Protein AF-A0A1A7BHF8-F1 (afdb_monomer)

Mean predicted aligned error: 5.86 Å

Organism: NCBI:txid1300349

pLDDT: mean 86.73, std 12.19, range [33.09, 97.31]

Structure (mmCIF, N/CA/C/O backbone):
data_AF-A0A1A7BHF8-F1
#
_entry.id   AF-A0A1A7BHF8-F1
#
loop_
_atom_site.group_PDB
_atom_site.id
_atom_site.type_symbol
_atom_site.label_atom_id
_atom_site.label_alt_id
_atom_site.label_comp_id
_atom_site.label_asym_id
_atom_site.label_entity_id
_atom_site.label_seq_id
_atom_site.pdbx_PDB_ins_code
_atom_site.Cartn_x
_atom_site.Cartn_y
_atom_site.Cartn_z
_atom_site.occupancy
_atom_site.B_iso_or_equiv
_atom_site.auth_seq_id
_atom_site.auth_comp_id
_atom_site.auth_asym_id
_atom_site.auth_atom_id
_atom_site.pdbx_PDB_model_num
ATOM 1 N N . MET A 1 1 ? -16.117 -11.375 0.119 1.00 57.19 1 MET A N 1
ATOM 2 C CA . MET A 1 1 ? -14.734 -11.507 -0.384 1.00 57.19 1 MET A CA 1
ATOM 3 C C . MET A 1 1 ? -14.630 -12.816 -1.171 1.00 57.19 1 MET A C 1
ATOM 5 O O . MET A 1 1 ? -15.282 -13.767 -0.747 1.00 57.19 1 MET A O 1
ATOM 9 N N . PRO A 1 2 ? -13.910 -12.884 -2.308 1.00 59.50 2 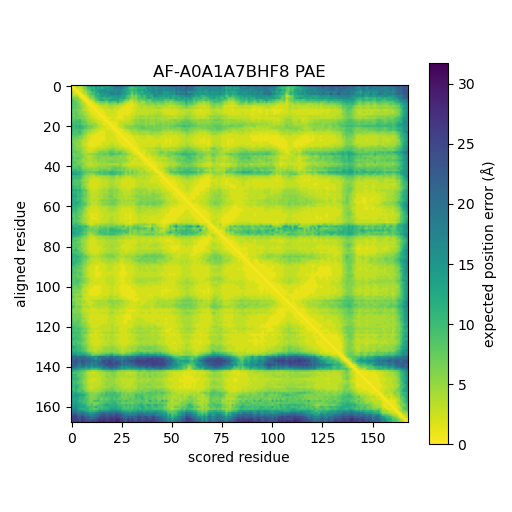PRO A N 1
ATOM 10 C CA . PRO A 1 2 ? -13.661 -14.150 -3.010 1.00 59.50 2 PRO A CA 1
ATOM 11 C C . PRO A 1 2 ? -12.966 -15.171 -2.090 1.00 59.50 2 PRO A C 1
ATOM 13 O O . PRO A 1 2 ? -12.136 -14.770 -1.275 1.00 59.50 2 PRO A O 1
ATOM 16 N N . GLN A 1 3 ? -13.283 -16.469 -2.207 1.00 58.09 3 GLN A N 1
ATOM 17 C CA . GLN A 1 3 ? -12.724 -17.529 -1.339 1.00 58.09 3 GLN A CA 1
ATOM 18 C C . GLN A 1 3 ? -11.189 -17.568 -1.337 1.00 58.09 3 GLN A C 1
ATOM 20 O O . GLN A 1 3 ? -10.583 -17.864 -0.314 1.00 58.09 3 GLN A O 1
ATOM 25 N N . GLU A 1 4 ? -10.573 -17.204 -2.459 1.00 62.22 4 GLU A N 1
ATOM 26 C CA . GLU A 1 4 ? -9.120 -17.178 -2.673 1.00 62.22 4 GLU A CA 1
ATOM 27 C C . GLU A 1 4 ? -8.383 -16.139 -1.812 1.00 62.22 4 GLU A C 1
ATOM 29 O O . GLU A 1 4 ? -7.164 -16.177 -1.704 1.00 62.22 4 GLU A O 1
ATOM 34 N N . GLN A 1 5 ? -9.108 -15.203 -1.194 1.00 58.88 5 GLN A N 1
ATOM 35 C CA . GLN A 1 5 ? -8.523 -14.132 -0.387 1.00 58.88 5 GLN A CA 1
ATOM 36 C C . GLN A 1 5 ? -8.664 -14.351 1.129 1.00 58.88 5 GLN A C 1
ATOM 38 O O . GLN A 1 5 ? -8.213 -13.505 1.903 1.00 58.88 5 GLN A O 1
ATOM 43 N N . ILE A 1 6 ? -9.298 -15.448 1.558 1.00 66.38 6 ILE A N 1
ATOM 44 C CA . ILE A 1 6 ? -9.439 -15.795 2.978 1.00 66.38 6 ILE A CA 1
ATOM 45 C C . ILE A 1 6 ? -8.081 -16.268 3.510 1.00 66.38 6 ILE A C 1
ATOM 47 O O . ILE A 1 6 ? -7.470 -17.170 2.943 1.00 66.38 6 ILE A O 1
ATOM 51 N N . GLY A 1 7 ? -7.624 -15.673 4.615 1.00 65.88 7 GLY A N 1
ATOM 52 C CA . GLY A 1 7 ? -6.341 -15.998 5.252 1.00 65.88 7 GLY A CA 1
ATOM 53 C C . GLY A 1 7 ? -5.115 -15.322 4.628 1.00 65.88 7 GLY A C 1
ATOM 54 O O . GLY A 1 7 ? -4.003 -15.561 5.084 1.00 65.88 7 GLY A O 1
ATOM 55 N N . VAL A 1 8 ? -5.296 -14.466 3.616 1.00 76.88 8 VAL A N 1
ATOM 56 C CA . VAL A 1 8 ? -4.208 -13.643 3.069 1.00 76.88 8 VAL A CA 1
ATOM 57 C C . VAL A 1 8 ? -4.082 -12.370 3.905 1.00 76.88 8 VAL A C 1
ATOM 59 O O . VAL A 1 8 ? -5.005 -11.551 3.928 1.00 76.88 8 VAL A O 1
ATOM 62 N N . ALA A 1 9 ? -2.946 -12.209 4.584 1.00 83.56 9 ALA A N 1
ATOM 63 C CA . ALA A 1 9 ? -2.558 -10.967 5.246 1.00 83.56 9 ALA A CA 1
ATOM 64 C C . ALA A 1 9 ? -1.796 -10.039 4.284 1.00 83.56 9 ALA A C 1
ATOM 66 O O . ALA A 1 9 ? -1.206 -10.496 3.303 1.00 83.56 9 ALA A O 1
ATOM 67 N N . GLY A 1 10 ? -1.819 -8.736 4.559 1.00 90.06 10 GLY A N 1
ATOM 68 C CA . GLY A 1 10 ? -1.074 -7.731 3.800 1.00 90.06 10 GLY A CA 1
ATOM 69 C C . GLY A 1 10 ? -1.865 -6.453 3.546 1.00 90.06 10 GLY A C 1
ATOM 70 O O . GLY A 1 10 ? -3.047 -6.343 3.878 1.00 90.06 10 GLY A O 1
ATOM 71 N N . CYS A 1 11 ? -1.201 -5.475 2.935 1.00 93.38 11 CYS A N 1
ATOM 72 C CA . CYS A 1 11 ? -1.765 -4.160 2.655 1.00 93.38 11 CYS A CA 1
ATOM 73 C C . CYS A 1 11 ? -1.825 -3.909 1.150 1.00 93.38 11 CYS A C 1
ATOM 75 O O . CYS A 1 11 ? -0.870 -4.215 0.439 1.00 93.38 11 CYS A O 1
ATOM 77 N N . ASN A 1 12 ? -2.939 -3.366 0.660 1.00 93.56 12 ASN A N 1
ATOM 78 C CA . ASN A 1 12 ? -3.122 -3.027 -0.750 1.00 93.56 12 ASN A CA 1
ATOM 79 C C . ASN A 1 12 ? -3.941 -1.746 -0.916 1.00 93.56 12 ASN A C 1
ATOM 81 O O . ASN A 1 12 ? -4.790 -1.431 -0.081 1.00 93.56 12 ASN A O 1
ATOM 85 N N . LEU A 1 13 ? -3.744 -1.063 -2.044 1.00 95.56 13 LEU A N 1
ATOM 86 C CA . LEU A 1 13 ? -4.689 -0.058 -2.522 1.00 95.56 13 LEU A CA 1
ATOM 87 C C . LEU A 1 13 ? -5.843 -0.750 -3.244 1.00 95.56 13 LEU A C 1
ATOM 89 O O . LEU A 1 13 ? -5.629 -1.639 -4.069 1.00 95.56 13 LEU A O 1
ATOM 93 N N . VAL A 1 14 ? -7.068 -0.341 -2.939 1.00 95.25 14 VAL A N 1
ATOM 94 C CA . VAL A 1 14 ? -8.277 -0.873 -3.568 1.00 95.25 14 VAL A CA 1
ATOM 95 C C . VAL A 1 14 ? -9.270 0.233 -3.858 1.00 95.25 14 VAL A C 1
ATOM 97 O O . VAL A 1 14 ? -9.444 1.141 -3.053 1.00 95.25 14 VAL A O 1
ATOM 100 N N . LYS A 1 15 ? -9.950 0.129 -4.998 1.00 96.00 15 LYS A N 1
ATOM 101 C CA . LYS A 1 15 ? -11.040 1.027 -5.368 1.00 96.00 15 LYS A CA 1
ATOM 102 C C . LYS A 1 15 ? -12.361 0.474 -4.847 1.00 96.00 15 LYS A C 1
ATOM 104 O O . LYS A 1 15 ? -12.687 -0.683 -5.118 1.00 96.00 15 LYS A O 1
ATOM 109 N N . LEU A 1 16 ? -13.094 1.270 -4.076 1.00 94.56 16 LEU A N 1
ATOM 110 C CA . LEU A 1 16 ? -14.391 0.892 -3.520 1.00 94.56 16 LEU A CA 1
ATOM 111 C C . LEU A 1 16 ? -15.250 2.121 -3.206 1.00 94.56 16 LEU A C 1
ATOM 113 O O . LEU A 1 16 ? -14.737 3.196 -2.911 1.00 94.56 16 LEU A O 1
ATOM 117 N N . THR A 1 17 ? -16.568 1.943 -3.225 1.00 94.31 17 THR A N 1
ATOM 118 C CA . THR A 1 17 ? -17.525 2.962 -2.784 1.00 94.31 17 THR A CA 1
ATOM 119 C C . THR A 1 17 ? -17.738 2.844 -1.270 1.00 94.31 17 THR A C 1
ATOM 121 O O . THR A 1 17 ? -18.377 1.893 -0.813 1.00 94.31 17 THR A O 1
ATOM 124 N N . VAL A 1 18 ? -17.218 3.787 -0.475 1.00 89.88 18 VAL A N 1
ATOM 125 C CA . VAL A 1 18 ? -17.533 3.863 0.971 1.00 89.88 18 VAL A CA 1
ATOM 126 C C . VAL A 1 18 ? -18.824 4.641 1.202 1.00 89.88 18 VAL A C 1
ATOM 128 O O . VAL A 1 18 ? -19.689 4.206 1.960 1.00 89.88 18 VAL A O 1
ATOM 131 N N . ASP A 1 19 ? -18.950 5.785 0.532 1.00 89.00 19 ASP A N 1
ATOM 132 C CA . ASP A 1 19 ? -20.124 6.646 0.569 1.00 89.00 19 ASP A CA 1
ATOM 133 C C . ASP A 1 19 ? -20.690 6.787 -0.846 1.00 89.00 19 ASP A C 1
ATOM 135 O O . ASP A 1 19 ? -20.028 7.273 -1.764 1.00 89.00 19 ASP A O 1
ATOM 139 N N . SER A 1 20 ? -21.949 6.385 -1.015 1.00 90.94 20 SER A N 1
ATOM 140 C CA . SER A 1 20 ? -22.665 6.466 -2.291 1.00 90.94 20 SER A CA 1
ATOM 141 C C . SER A 1 20 ? -22.779 7.880 -2.873 1.00 90.94 20 SER A C 1
ATOM 143 O O . SER A 1 20 ? -22.987 8.014 -4.075 1.00 90.94 20 SER A O 1
ATOM 145 N N . VAL A 1 21 ? -22.669 8.927 -2.048 1.00 92.12 21 VAL A N 1
ATOM 146 C CA . VAL A 1 21 ? -22.719 10.327 -2.496 1.00 92.12 21 VAL A CA 1
ATOM 147 C C . VAL A 1 21 ? -21.390 10.758 -3.117 1.00 92.12 21 VAL A C 1
ATOM 149 O O . VAL A 1 21 ? -21.386 11.561 -4.047 1.00 92.12 21 VAL A O 1
ATOM 152 N N . ILE A 1 22 ? -20.274 10.223 -2.616 1.00 88.69 22 ILE A N 1
ATOM 153 C CA . ILE A 1 22 ? -18.925 10.531 -3.105 1.00 88.69 22 ILE A CA 1
ATOM 154 C C . ILE A 1 22 ? -18.606 9.686 -4.346 1.00 88.69 22 ILE A C 1
ATOM 156 O O . ILE A 1 22 ? -18.049 10.200 -5.315 1.00 88.69 22 ILE A O 1
ATOM 160 N N . GLY A 1 23 ? -19.014 8.415 -4.340 1.00 93.38 23 GLY A N 1
ATOM 161 C CA . GLY A 1 23 ? -18.703 7.454 -5.394 1.00 93.38 23 GLY A CA 1
ATOM 162 C C . GLY A 1 23 ? -17.466 6.620 -5.065 1.00 93.38 23 GLY A C 1
ATOM 163 O O . GLY A 1 23 ? -17.179 6.345 -3.899 1.00 93.38 23 GLY A O 1
ATOM 164 N N . ASP A 1 24 ? -16.769 6.163 -6.102 1.00 95.62 24 ASP A N 1
ATOM 165 C CA . ASP A 1 24 ? -15.599 5.302 -5.944 1.00 95.62 24 ASP A CA 1
ATOM 166 C C . ASP A 1 24 ? -14.384 6.080 -5.447 1.00 95.62 24 ASP A C 1
ATOM 168 O O . ASP A 1 24 ? -13.999 7.100 -6.018 1.00 95.62 24 ASP A O 1
ATOM 172 N N . GLU A 1 25 ? -13.736 5.534 -4.424 1.00 96.19 25 GLU A N 1
ATOM 173 C CA . GLU A 1 25 ? -12.520 6.073 -3.828 1.00 96.19 25 GLU A CA 1
ATOM 174 C C . GLU A 1 25 ? -11.451 4.981 -3.762 1.00 96.19 25 GLU A C 1
ATOM 176 O O . GLU A 1 25 ? -11.758 3.800 -3.563 1.00 96.19 25 GLU A O 1
ATOM 181 N N . VAL A 1 26 ? -10.180 5.362 -3.878 1.00 97.31 26 VAL A N 1
ATOM 182 C CA . VAL A 1 26 ? -9.071 4.472 -3.540 1.00 97.31 26 VAL A CA 1
ATOM 183 C C . VAL A 1 26 ? -8.852 4.519 -2.029 1.00 97.31 26 VAL A C 1
ATOM 185 O O . VAL A 1 26 ? -8.753 5.582 -1.414 1.00 97.31 26 VAL A O 1
ATOM 188 N N . CYS A 1 27 ? -8.806 3.339 -1.421 1.00 97.06 27 CYS A N 1
ATOM 189 C CA . CYS A 1 27 ? -8.616 3.131 0.007 1.00 97.06 27 CYS A CA 1
ATOM 190 C C . CYS A 1 27 ? -7.406 2.226 0.253 1.00 97.06 27 CYS A C 1
ATOM 192 O O . CYS A 1 27 ? -7.088 1.355 -0.560 1.00 97.06 27 CYS A O 1
ATOM 194 N N . VAL A 1 28 ? -6.777 2.386 1.416 1.00 97.06 28 VAL A N 1
ATOM 195 C CA . VAL A 1 28 ? -5.778 1.455 1.943 1.00 97.06 28 VAL A CA 1
ATOM 196 C C . VAL A 1 28 ? -6.524 0.342 2.671 1.00 97.06 28 VAL A C 1
ATOM 198 O O . VAL A 1 28 ? -7.179 0.583 3.684 1.00 97.06 28 VAL A O 1
ATOM 201 N N . MET A 1 29 ? -6.446 -0.883 2.161 1.00 96.50 29 MET A N 1
ATOM 202 C CA . MET A 1 29 ? -7.021 -2.057 2.811 1.00 96.50 29 MET A CA 1
ATOM 203 C C . MET A 1 29 ? -5.910 -2.901 3.418 1.00 96.50 29 MET A C 1
ATOM 205 O O . MET A 1 29 ? -5.109 -3.500 2.697 1.00 96.50 29 MET A O 1
ATOM 209 N N . PHE A 1 30 ? -5.917 -2.990 4.744 1.00 95.62 30 PHE A N 1
ATOM 210 C CA . PHE A 1 30 ? -5.000 -3.815 5.510 1.00 95.62 30 PHE A CA 1
ATOM 211 C C . PHE A 1 30 ? -5.729 -5.046 6.046 1.00 95.62 30 PHE A C 1
ATOM 213 O O . PHE A 1 30 ? -6.635 -4.948 6.874 1.00 95.62 30 PHE A O 1
ATOM 220 N N . LYS A 1 31 ? -5.362 -6.220 5.533 1.00 93.75 31 LYS A N 1
ATOM 221 C CA . LYS A 1 31 ? -5.878 -7.505 5.999 1.00 93.75 31 LYS A CA 1
ATOM 222 C C . LYS A 1 31 ? -4.909 -8.073 7.015 1.00 93.75 31 LYS A C 1
ATOM 224 O O . LYS A 1 31 ? -3.747 -8.298 6.688 1.00 93.75 31 LYS A O 1
ATOM 229 N N . GLU A 1 32 ? -5.413 -8.340 8.206 1.00 91.19 32 GLU A N 1
ATOM 230 C CA . GLU A 1 32 ? -4.604 -8.790 9.329 1.00 91.19 32 GLU A CA 1
ATOM 231 C C . GLU A 1 32 ? -5.147 -10.098 9.904 1.00 91.19 32 GLU A C 1
ATOM 233 O O . GLU A 1 32 ? -6.352 -10.378 9.828 1.00 91.19 32 GLU A O 1
ATOM 238 N N . ASP A 1 33 ? -4.252 -10.901 10.472 1.00 89.06 33 ASP A N 1
ATOM 239 C CA . ASP A 1 33 ? -4.628 -12.120 11.172 1.00 89.06 33 ASP A CA 1
ATOM 240 C C . ASP A 1 33 ? -5.534 -11.827 12.379 1.00 89.06 33 ASP A C 1
ATOM 242 O O . ASP A 1 33 ? -5.379 -10.801 13.047 1.00 89.06 33 ASP A O 1
ATOM 246 N N . PRO A 1 34 ? -6.486 -12.723 12.706 1.00 84.31 34 PRO A N 1
ATOM 247 C CA . PRO A 1 34 ? -7.484 -12.475 13.746 1.00 84.31 34 PRO A CA 1
ATOM 248 C C . PRO A 1 34 ? -6.885 -12.105 15.103 1.00 84.31 34 PRO A C 1
ATOM 250 O O . PRO A 1 34 ? -7.422 -11.233 15.783 1.00 84.31 34 PRO A O 1
ATOM 253 N N . ASP A 1 35 ? -5.758 -12.730 15.451 1.00 84.50 35 ASP A N 1
ATOM 254 C CA . ASP A 1 35 ? -5.069 -12.548 16.731 1.00 84.50 35 ASP A CA 1
ATOM 255 C C . ASP A 1 35 ? -4.569 -11.103 16.928 1.00 84.50 35 ASP A C 1
ATOM 257 O O . ASP A 1 35 ? -4.391 -10.653 18.063 1.00 84.50 35 ASP A O 1
ATOM 261 N N . TYR A 1 36 ? -4.391 -10.352 15.834 1.00 85.31 36 TYR A N 1
ATOM 262 C CA . TYR A 1 36 ? -3.900 -8.972 15.834 1.00 85.31 36 TYR A CA 1
ATOM 263 C C . TYR A 1 36 ? -4.946 -7.966 15.341 1.00 85.31 36 TYR A C 1
ATOM 265 O O . TYR A 1 36 ? -5.015 -6.850 15.856 1.00 85.31 36 TYR A O 1
ATOM 273 N N . ALA A 1 37 ? -5.811 -8.354 14.400 1.00 83.88 37 ALA A N 1
ATOM 274 C CA . ALA A 1 37 ? -6.782 -7.467 13.763 1.00 83.88 37 ALA A CA 1
ATOM 275 C C . ALA A 1 37 ? -7.704 -6.761 14.773 1.00 83.88 37 ALA A C 1
ATOM 277 O O . ALA A 1 37 ? -8.016 -5.581 14.604 1.00 83.88 37 ALA A O 1
ATOM 278 N N . GLU A 1 38 ? -8.131 -7.460 15.829 1.00 85.94 38 GLU A N 1
ATOM 279 C CA . GLU A 1 38 ? -9.026 -6.909 16.857 1.00 85.94 38 GLU A CA 1
ATOM 280 C C . GLU A 1 38 ? -8.336 -5.877 17.760 1.00 85.94 38 GLU A C 1
ATOM 282 O O . GLU A 1 38 ? -8.993 -4.983 18.297 1.00 85.94 38 GLU A O 1
ATOM 287 N N . GLN A 1 39 ? -7.007 -5.932 17.881 1.00 87.88 39 GLN A N 1
ATOM 288 C CA . GLN A 1 39 ? -6.245 -5.018 18.735 1.00 87.88 39 GLN A CA 1
ATOM 289 C C . GLN A 1 39 ? -6.356 -3.569 18.236 1.00 87.88 39 GLN A C 1
ATOM 291 O O . GLN A 1 39 ? -6.507 -2.646 19.041 1.00 87.88 39 GLN A O 1
ATOM 296 N N . TYR A 1 40 ? -6.418 -3.364 16.915 1.00 87.25 40 TYR A N 1
ATOM 297 C CA . TYR A 1 40 ? -6.583 -2.043 16.295 1.00 87.25 40 TYR A CA 1
ATOM 298 C C . TYR A 1 40 ? -7.903 -1.344 16.661 1.00 87.25 40 TYR A C 1
ATOM 300 O O . TYR A 1 40 ? -7.981 -0.112 16.630 1.00 87.25 40 TYR A O 1
ATOM 308 N N . ALA A 1 41 ? -8.938 -2.082 17.081 1.00 85.75 41 ALA A N 1
ATOM 309 C CA . ALA A 1 41 ? -10.178 -1.473 17.565 1.00 85.75 41 ALA A CA 1
ATOM 310 C C . ALA A 1 41 ? -9.941 -0.614 18.823 1.00 85.75 41 ALA A C 1
ATOM 312 O O . ALA A 1 41 ? -10.641 0.378 19.030 1.00 85.75 41 ALA A O 1
ATOM 313 N N . SER A 1 42 ? -8.927 -0.967 19.622 1.00 85.56 42 SER A N 1
ATOM 314 C CA . SER A 1 42 ? -8.572 -0.301 20.880 1.00 85.56 42 SER A CA 1
ATOM 315 C C . SER A 1 42 ? -7.507 0.796 20.747 1.00 85.56 42 SER A C 1
ATOM 317 O O . SER A 1 42 ? -7.356 1.612 21.656 1.00 85.56 42 SER A O 1
ATOM 319 N N . VAL A 1 43 ? -6.789 0.867 19.621 1.00 85.19 43 VAL A N 1
ATOM 320 C CA . VAL A 1 43 ? -5.704 1.840 19.413 1.00 85.19 43 VAL A CA 1
ATOM 321 C C . VAL A 1 43 ? -6.283 3.184 18.980 1.00 85.19 43 VAL A C 1
ATOM 323 O O . VAL A 1 43 ? -6.909 3.273 17.925 1.00 85.19 43 VAL A O 1
ATOM 326 N N . ARG A 1 44 ? -6.088 4.254 19.760 1.00 83.75 44 ARG A N 1
ATOM 327 C CA . ARG A 1 44 ? -6.516 5.615 19.389 1.00 83.75 44 ARG A CA 1
ATOM 328 C C . ARG A 1 44 ? -5.481 6.664 19.840 1.00 83.75 44 ARG A C 1
ATOM 330 O O . ARG A 1 44 ? -5.160 6.683 21.026 1.00 83.75 44 ARG A O 1
ATOM 337 N N . PRO A 1 45 ? -5.019 7.567 18.951 1.00 85.81 45 PRO A N 1
ATOM 338 C CA . PRO A 1 45 ? -5.224 7.559 17.498 1.00 85.81 45 PRO A CA 1
ATOM 339 C C . PRO A 1 45 ? -4.461 6.404 16.827 1.00 85.81 45 PRO A C 1
ATOM 341 O O . PRO A 1 45 ? -3.440 5.951 17.335 1.00 85.81 45 PRO A O 1
ATOM 344 N N . ILE A 1 46 ? -4.948 5.930 15.677 1.00 91.50 46 ILE A N 1
ATOM 345 C CA . ILE A 1 46 ? -4.139 5.082 14.792 1.00 91.50 46 ILE A CA 1
ATOM 346 C C . ILE A 1 46 ? -3.342 6.047 13.923 1.00 91.50 46 ILE A C 1
ATOM 348 O O . ILE A 1 46 ? -3.925 6.731 13.088 1.00 91.50 46 ILE A O 1
ATOM 352 N N . ASN A 1 47 ? -2.036 6.151 14.136 1.00 92.25 47 ASN A N 1
ATOM 353 C CA . ASN A 1 47 ? -1.172 6.932 13.253 1.00 92.25 47 ASN A CA 1
ATOM 354 C C . ASN A 1 47 ? -0.767 6.072 12.054 1.00 92.25 47 ASN A C 1
ATOM 356 O O . ASN A 1 47 ? -0.508 4.878 12.221 1.00 92.25 47 ASN A O 1
ATOM 360 N N . MET A 1 48 ? -0.715 6.673 10.869 1.00 94.50 48 MET A N 1
ATOM 361 C CA . MET A 1 48 ? -0.270 6.014 9.646 1.00 94.50 48 MET A CA 1
ATOM 362 C C . MET A 1 48 ? 0.779 6.887 8.963 1.00 94.50 48 MET A C 1
ATOM 364 O O . MET A 1 48 ? 0.574 8.093 8.837 1.00 94.50 48 MET A O 1
ATOM 368 N N . PHE A 1 49 ? 1.870 6.273 8.513 1.00 94.19 49 PHE A N 1
ATOM 369 C CA . PHE A 1 49 ? 2.858 6.891 7.628 1.00 94.19 49 PHE A CA 1
ATOM 370 C C . PHE A 1 49 ? 3.051 6.023 6.386 1.00 94.19 49 PHE A C 1
ATOM 372 O O . PHE A 1 49 ? 2.807 4.814 6.416 1.00 94.19 49 PHE A O 1
ATOM 379 N N . ALA A 1 50 ? 3.482 6.652 5.297 1.00 94.81 50 ALA A N 1
ATOM 380 C CA . ALA A 1 50 ? 3.806 5.983 4.049 1.00 94.81 50 ALA A CA 1
ATOM 381 C C . ALA A 1 50 ? 5.238 6.326 3.659 1.00 94.81 50 ALA A C 1
ATOM 383 O O . ALA A 1 50 ? 5.624 7.494 3.664 1.00 94.81 50 ALA A O 1
ATOM 384 N N . HIS A 1 51 ? 6.001 5.305 3.292 1.00 93.69 51 HIS A N 1
ATOM 385 C CA . HIS A 1 51 ? 7.321 5.469 2.705 1.00 93.69 51 HIS A CA 1
ATOM 386 C C . HIS A 1 51 ? 7.289 4.886 1.306 1.00 93.69 51 HIS A C 1
ATOM 388 O O . HIS A 1 51 ? 7.149 3.677 1.120 1.00 93.69 51 HIS A O 1
ATOM 394 N N . THR A 1 52 ? 7.363 5.762 0.317 1.00 93.62 52 THR A N 1
ATOM 395 C CA . THR A 1 52 ? 7.205 5.395 -1.083 1.00 93.62 52 THR A CA 1
ATOM 396 C C . THR A 1 52 ? 8.552 5.307 -1.772 1.00 93.62 52 THR A C 1
ATOM 398 O O . THR A 1 52 ? 9.479 6.052 -1.457 1.00 93.62 52 THR A O 1
ATOM 401 N N . GLY A 1 53 ? 8.650 4.445 -2.772 1.00 90.88 53 GLY A N 1
ATOM 402 C CA . GLY A 1 53 ? 9.819 4.415 -3.629 1.00 90.88 53 GLY A CA 1
ATOM 403 C C . GLY A 1 53 ? 9.632 3.487 -4.807 1.00 90.88 53 GLY A C 1
ATOM 404 O O . GLY A 1 53 ? 8.570 2.900 -5.016 1.00 90.88 53 GLY A O 1
ATOM 405 N N . ALA A 1 54 ? 10.689 3.359 -5.592 1.00 89.81 54 ALA A N 1
ATOM 406 C CA . ALA A 1 54 ? 10.719 2.435 -6.703 1.00 89.81 54 ALA A CA 1
ATOM 407 C C . ALA A 1 54 ? 12.148 1.987 -6.988 1.00 89.81 54 ALA A C 1
ATOM 409 O O . ALA A 1 54 ? 13.115 2.716 -6.763 1.00 89.81 54 ALA A O 1
ATOM 410 N N . VAL A 1 55 ? 12.269 0.760 -7.477 1.00 88.56 55 VAL A N 1
ATOM 411 C CA . VAL A 1 55 ? 13.539 0.106 -7.768 1.00 88.56 55 VAL A CA 1
ATOM 412 C C . VAL A 1 55 ? 13.468 -0.518 -9.152 1.00 88.56 55 VAL A C 1
ATOM 414 O O . VAL A 1 55 ? 12.506 -1.202 -9.499 1.00 88.56 55 VAL A O 1
ATOM 417 N N . ASN A 1 56 ? 14.530 -0.321 -9.929 1.00 88.12 56 ASN A N 1
ATOM 418 C CA . ASN A 1 56 ? 14.758 -1.079 -11.150 1.00 88.12 56 ASN A CA 1
ATOM 419 C C . ASN A 1 56 ? 15.492 -2.374 -10.805 1.00 88.12 56 ASN A C 1
ATOM 421 O O . ASN A 1 56 ? 16.603 -2.340 -10.277 1.00 88.12 56 ASN A O 1
ATOM 425 N N . THR A 1 57 ? 14.880 -3.512 -11.115 1.00 88.62 57 THR A N 1
ATOM 426 C CA . THR A 1 57 ? 15.498 -4.835 -10.974 1.00 88.62 57 THR A CA 1
ATOM 427 C C . THR A 1 57 ? 15.900 -5.377 -12.348 1.00 88.62 57 THR A C 1
ATOM 429 O O . THR A 1 57 ? 15.394 -4.898 -13.369 1.00 88.62 57 THR A O 1
ATOM 432 N N . PRO A 1 58 ? 16.727 -6.436 -12.418 1.00 89.12 58 PRO A N 1
ATOM 433 C CA . PRO A 1 58 ? 16.995 -7.134 -13.677 1.00 89.12 58 PRO A CA 1
ATOM 434 C C . PRO A 1 58 ? 15.744 -7.708 -14.367 1.00 89.12 58 PRO A C 1
ATOM 436 O O . PRO A 1 58 ? 15.799 -8.029 -15.551 1.00 89.12 58 PRO A O 1
ATOM 439 N N . HIS A 1 59 ? 14.630 -7.852 -13.642 1.00 89.94 59 HIS A N 1
ATOM 440 C CA . HIS A 1 59 ? 13.382 -8.444 -14.131 1.00 89.94 59 HIS A CA 1
ATOM 441 C C . HIS A 1 59 ? 12.286 -7.410 -14.421 1.00 89.94 59 HIS A C 1
ATOM 443 O O . HIS A 1 59 ? 11.205 -7.776 -14.880 1.00 89.94 59 HIS A O 1
ATOM 449 N N . GLY A 1 60 ? 12.555 -6.127 -14.176 1.00 88.56 60 GLY A N 1
ATOM 450 C CA . GLY A 1 60 ? 11.596 -5.042 -14.348 1.00 88.56 60 GLY A CA 1
ATOM 451 C C . GLY A 1 60 ? 11.580 -4.071 -13.174 1.00 88.56 60 GLY A C 1
ATOM 452 O O . GLY A 1 60 ? 12.268 -4.256 -12.165 1.00 88.56 60 GLY A O 1
ATOM 453 N N . ALA A 1 61 ? 10.794 -3.015 -13.330 1.00 89.31 61 ALA A N 1
ATOM 454 C CA . ALA A 1 61 ? 10.604 -2.006 -12.304 1.00 89.31 61 ALA A CA 1
ATOM 455 C C . ALA A 1 61 ? 9.570 -2.452 -11.263 1.00 89.31 61 ALA A C 1
ATOM 457 O O . ALA A 1 61 ? 8.559 -3.071 -11.596 1.00 89.31 61 ALA A O 1
ATOM 458 N N . VAL A 1 62 ? 9.809 -2.088 -10.007 1.00 90.88 62 VAL A N 1
ATOM 459 C CA . VAL A 1 62 ? 8.878 -2.292 -8.896 1.00 90.88 62 VAL A CA 1
ATOM 460 C C . VAL A 1 62 ? 8.729 -0.969 -8.169 1.00 90.88 62 VAL A C 1
ATOM 462 O O . VAL A 1 62 ? 9.705 -0.454 -7.628 1.00 90.88 62 VAL A O 1
ATOM 465 N N . ALA A 1 63 ? 7.515 -0.431 -8.145 1.00 92.31 63 ALA A N 1
ATOM 466 C CA . ALA A 1 63 ? 7.152 0.626 -7.213 1.00 92.31 63 ALA A CA 1
ATOM 467 C C . ALA A 1 63 ? 6.688 -0.011 -5.900 1.00 92.31 63 ALA A C 1
ATOM 469 O O . ALA A 1 63 ? 6.165 -1.127 -5.894 1.00 92.31 63 ALA A O 1
ATOM 470 N N . PHE A 1 64 ? 6.882 0.673 -4.783 1.00 93.38 64 PHE A N 1
ATOM 471 C CA . PHE A 1 64 ? 6.476 0.173 -3.480 1.00 93.38 64 PHE A CA 1
ATOM 472 C C . PHE A 1 64 ? 5.994 1.292 -2.564 1.00 93.38 64 PHE A C 1
ATOM 474 O O . PHE A 1 64 ? 6.383 2.455 -2.692 1.00 93.38 64 PHE A O 1
ATOM 481 N N . ILE A 1 65 ? 5.160 0.900 -1.606 1.00 95.19 65 ILE A N 1
ATOM 482 C CA . ILE A 1 65 ? 4.815 1.696 -0.434 1.00 95.19 65 ILE A CA 1
ATOM 483 C C . ILE A 1 65 ? 5.043 0.815 0.791 1.00 95.19 65 ILE A C 1
ATOM 485 O O . ILE A 1 65 ? 4.505 -0.287 0.863 1.00 95.19 65 ILE A O 1
ATOM 489 N N . VAL A 1 66 ? 5.822 1.293 1.755 1.00 94.81 66 VAL A N 1
ATOM 490 C CA . VAL A 1 66 ? 5.901 0.705 3.093 1.00 94.81 66 VAL A CA 1
ATOM 491 C C . VAL A 1 66 ? 4.998 1.519 4.004 1.00 94.81 66 VAL A C 1
ATOM 493 O O . VAL A 1 66 ? 5.264 2.692 4.273 1.00 94.81 66 VAL A O 1
ATOM 496 N N . TRP A 1 67 ? 3.914 0.907 4.464 1.00 95.06 67 TRP A N 1
ATOM 497 C CA . TRP A 1 67 ? 3.005 1.520 5.422 1.00 95.06 67 TRP A CA 1
ATOM 498 C C . TRP A 1 67 ? 3.489 1.241 6.836 1.00 95.06 67 TRP A C 1
ATOM 500 O O . TRP A 1 67 ? 3.671 0.084 7.206 1.00 95.06 67 TRP A O 1
ATOM 510 N N . GLN A 1 68 ? 3.638 2.290 7.636 1.00 94.19 68 GLN A N 1
ATOM 511 C CA . GLN A 1 68 ? 3.807 2.184 9.081 1.00 94.19 68 GLN A CA 1
ATOM 512 C C . GLN A 1 68 ? 2.444 2.445 9.725 1.00 94.19 68 GLN A C 1
ATOM 514 O O . GLN A 1 68 ? 1.984 3.587 9.769 1.00 94.19 68 GLN A O 1
ATOM 519 N N . ILE A 1 69 ? 1.765 1.388 10.169 1.00 92.81 69 ILE A N 1
ATOM 520 C CA . ILE A 1 69 ? 0.399 1.446 10.706 1.00 92.81 69 ILE A CA 1
ATOM 521 C C . ILE A 1 69 ? 0.443 1.357 12.231 1.00 92.81 69 ILE A C 1
ATOM 523 O O . ILE A 1 69 ? 1.241 0.613 12.796 1.00 92.81 69 ILE A O 1
ATOM 527 N N . ALA A 1 70 ? -0.442 2.111 12.890 1.00 86.75 70 ALA A N 1
ATOM 528 C CA . ALA A 1 70 ? -0.500 2.254 14.343 1.00 86.75 70 ALA A CA 1
ATOM 529 C C . ALA A 1 70 ? 0.834 2.743 14.933 1.00 86.75 70 ALA A C 1
ATOM 531 O O . ALA A 1 70 ? 1.283 2.276 15.983 1.00 86.75 70 ALA A O 1
ATOM 532 N N . ALA A 1 71 ? 1.453 3.701 14.240 1.00 75.31 71 ALA A N 1
ATOM 533 C CA . ALA A 1 71 ? 2.788 4.181 14.550 1.00 75.31 71 ALA A CA 1
ATOM 534 C C . ALA A 1 71 ? 2.893 4.759 15.971 1.00 75.31 71 ALA A C 1
ATOM 536 O O . ALA A 1 71 ? 2.040 5.547 16.404 1.00 75.31 71 ALA A O 1
ATOM 537 N N . GLY A 1 72 ? 3.946 4.360 16.689 1.00 74.00 72 GLY A N 1
ATOM 538 C CA . GLY A 1 72 ? 4.160 4.729 18.093 1.00 74.00 72 GLY A CA 1
ATOM 539 C C . GLY A 1 72 ? 3.234 4.026 19.097 1.00 74.00 72 GLY A C 1
ATOM 540 O O . GLY A 1 72 ? 3.166 4.444 20.254 1.00 74.00 72 GLY A O 1
ATOM 541 N N . SER A 1 73 ? 2.518 2.975 18.682 1.00 82.81 73 SER A N 1
ATOM 542 C CA . SER A 1 73 ? 1.718 2.124 19.571 1.00 82.81 73 SER A CA 1
ATOM 543 C C . SER A 1 73 ? 2.365 0.745 19.778 1.00 82.81 73 SER A C 1
ATOM 545 O O . SER A 1 73 ? 3.189 0.325 18.967 1.00 82.81 73 SER A O 1
ATOM 547 N N . PRO A 1 74 ? 1.964 -0.022 20.810 1.00 79.50 74 PRO A N 1
ATOM 548 C CA . PRO A 1 74 ? 2.408 -1.410 20.978 1.00 79.50 74 PRO A CA 1
ATOM 549 C C . PRO A 1 74 ? 2.002 -2.367 19.843 1.00 79.50 74 PRO A C 1
ATOM 551 O O . PRO A 1 74 ? 2.488 -3.493 19.812 1.00 79.50 74 PRO A O 1
ATOM 554 N N . CYS A 1 75 ? 1.110 -1.941 18.943 1.00 81.75 75 CYS A N 1
ATOM 555 C CA . CYS A 1 75 ? 0.614 -2.723 17.808 1.00 81.75 75 CYS A CA 1
ATOM 556 C C . CYS A 1 75 ? 1.169 -2.202 16.469 1.00 81.75 75 CYS A C 1
ATOM 558 O O . CYS A 1 75 ? 0.557 -2.414 15.427 1.00 81.75 75 CYS A O 1
ATOM 560 N N . GLU A 1 76 ? 2.277 -1.457 16.502 1.00 88.00 76 GLU A N 1
ATOM 561 C CA . GLU A 1 76 ? 2.916 -0.900 15.313 1.00 88.00 76 GLU A CA 1
ATOM 562 C 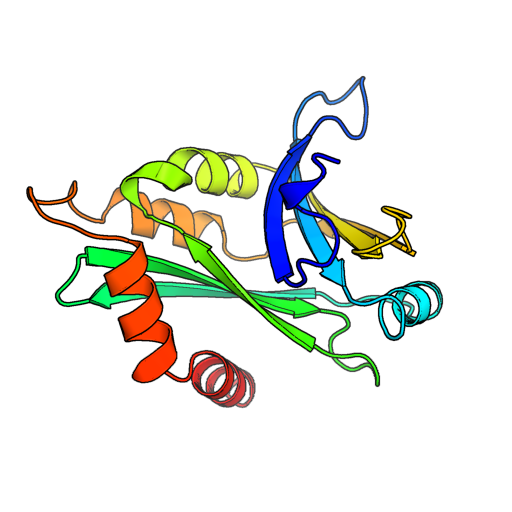C . GLU A 1 76 ? 3.385 -1.997 14.348 1.00 88.00 76 GLU A C 1
ATOM 564 O O . GLU A 1 76 ? 4.065 -2.948 14.741 1.00 88.00 76 GLU A O 1
ATOM 569 N N . VAL A 1 77 ? 3.059 -1.828 13.065 1.00 91.19 77 VAL A N 1
ATOM 570 C CA . VAL A 1 77 ? 3.466 -2.746 11.998 1.00 91.19 77 VAL A CA 1
ATOM 571 C C . VAL A 1 77 ? 3.994 -1.980 10.792 1.00 91.19 77 VAL A C 1
ATOM 573 O O . VAL A 1 77 ? 3.493 -0.910 10.446 1.00 91.19 77 VAL A O 1
ATOM 576 N N . PHE A 1 78 ? 5.003 -2.559 10.144 1.00 91.75 78 PHE A N 1
ATOM 577 C CA . PHE A 1 78 ? 5.482 -2.141 8.833 1.00 91.75 78 PHE A CA 1
ATOM 578 C C . PHE A 1 78 ? 5.003 -3.169 7.813 1.00 91.75 78 PHE A C 1
ATOM 580 O O . PHE A 1 78 ? 5.300 -4.355 7.961 1.00 91.75 78 PHE A O 1
ATOM 587 N N . VAL A 1 79 ? 4.247 -2.734 6.808 1.00 92.56 79 VAL A N 1
ATOM 588 C CA . VAL A 1 79 ? 3.698 -3.618 5.775 1.00 92.56 79 VAL A CA 1
ATOM 589 C C . VAL A 1 79 ? 3.976 -3.061 4.388 1.00 92.56 79 VAL A C 1
ATOM 591 O O . VAL A 1 79 ? 3.691 -1.903 4.087 1.00 92.56 79 VAL A O 1
ATOM 594 N N . GLU A 1 80 ? 4.546 -3.905 3.540 1.00 93.25 80 GLU A N 1
ATOM 595 C CA . GLU A 1 80 ? 4.953 -3.556 2.186 1.00 93.25 80 GLU A CA 1
ATOM 596 C C . GLU A 1 80 ? 3.805 -3.808 1.204 1.00 93.25 80 GLU A C 1
ATOM 598 O O . GLU A 1 80 ? 3.135 -4.844 1.240 1.00 93.25 80 GLU A O 1
ATOM 603 N N . THR A 1 81 ? 3.602 -2.870 0.287 1.00 94.06 81 THR A N 1
ATOM 604 C CA . THR A 1 81 ? 2.761 -3.041 -0.894 1.00 94.06 81 THR A CA 1
ATOM 605 C C . THR A 1 81 ? 3.616 -2.811 -2.128 1.00 94.06 81 THR A C 1
ATOM 607 O O . THR A 1 81 ? 4.181 -1.731 -2.294 1.00 94.06 81 THR A O 1
ATOM 610 N N . PHE A 1 82 ? 3.693 -3.808 -3.008 1.00 93.12 82 PHE A N 1
ATOM 611 C CA . PHE A 1 82 ? 4.420 -3.717 -4.272 1.00 93.12 82 PHE A CA 1
ATOM 612 C C . PHE A 1 82 ? 3.462 -3.484 -5.433 1.00 93.12 82 PHE A C 1
ATOM 614 O O . PHE A 1 82 ? 2.404 -4.106 -5.523 1.00 93.12 82 PHE A O 1
ATOM 621 N N . PHE A 1 83 ? 3.877 -2.637 -6.363 1.00 91.81 83 PHE A N 1
ATOM 622 C CA . PHE A 1 83 ? 3.109 -2.245 -7.531 1.00 91.81 83 PHE A CA 1
ATOM 623 C C . PHE A 1 83 ? 3.930 -2.452 -8.791 1.00 91.81 83 PHE A C 1
ATOM 625 O O . PHE A 1 83 ? 5.114 -2.107 -8.843 1.00 91.81 83 PHE A O 1
ATOM 632 N N . ASN A 1 84 ? 3.276 -2.975 -9.825 1.00 90.81 84 ASN A N 1
ATOM 633 C CA . ASN A 1 84 ? 3.821 -2.947 -11.170 1.00 90.81 84 ASN A CA 1
ATOM 634 C C . ASN A 1 84 ? 3.560 -1.543 -11.735 1.00 90.81 84 ASN A C 1
ATOM 636 O O . ASN A 1 84 ? 2.390 -1.222 -11.968 1.00 90.81 84 ASN A O 1
ATOM 640 N N . PRO A 1 85 ? 4.591 -0.713 -11.983 1.00 87.62 85 PRO A N 1
ATOM 641 C CA . PRO A 1 85 ? 4.400 0.661 -12.452 1.00 87.62 85 PRO A CA 1
ATOM 642 C C . PRO A 1 85 ? 3.531 0.748 -13.715 1.00 87.62 85 PRO A C 1
ATOM 644 O O . PRO A 1 85 ? 2.678 1.625 -13.822 1.00 87.62 85 PRO A O 1
ATOM 647 N N . ALA A 1 86 ? 3.658 -0.225 -14.624 1.00 85.50 86 ALA A N 1
ATOM 648 C CA . ALA A 1 86 ? 2.905 -0.256 -15.876 1.00 85.50 86 ALA A CA 1
ATOM 649 C C . ALA A 1 86 ? 1.411 -0.586 -15.701 1.00 85.50 86 ALA A C 1
ATOM 651 O O . ALA A 1 86 ? 0.605 -0.231 -16.556 1.00 85.50 86 ALA A O 1
ATOM 652 N N . ALA A 1 87 ? 1.038 -1.286 -14.624 1.00 86.69 87 ALA A N 1
ATOM 653 C CA . ALA A 1 87 ? -0.339 -1.734 -14.390 1.00 86.69 87 ALA A CA 1
ATOM 654 C C . ALA A 1 87 ? -1.057 -0.944 -13.288 1.00 86.69 87 ALA A C 1
ATOM 656 O O . ALA A 1 87 ? -2.283 -0.909 -13.255 1.00 86.69 87 ALA A O 1
ATOM 657 N N . SER A 1 88 ? -0.309 -0.335 -12.368 1.00 89.88 88 SER A N 1
ATOM 658 C CA . SER A 1 88 ? -0.851 0.303 -11.164 1.00 89.88 88 SER A CA 1
ATOM 659 C C . SER A 1 88 ? -0.786 1.829 -11.189 1.00 89.88 88 SER A C 1
ATOM 661 O O . SER A 1 88 ? -1.277 2.453 -10.251 1.00 89.88 88 SER A O 1
ATOM 663 N N . GLY A 1 89 ? -0.220 2.434 -12.241 1.00 89.88 89 GLY A N 1
ATOM 664 C CA . GLY A 1 89 ? -0.074 3.888 -12.349 1.00 89.88 89 GLY A CA 1
ATOM 665 C C . GLY A 1 89 ? -1.396 4.639 -12.188 1.00 89.88 89 GLY A C 1
ATOM 666 O O . GLY A 1 89 ? -1.476 5.554 -11.379 1.00 89.88 89 GLY A O 1
ATOM 667 N N . GLU A 1 90 ? -2.465 4.201 -12.861 1.00 92.00 90 GLU A N 1
ATOM 668 C CA . GLU A 1 90 ? -3.784 4.841 -12.739 1.00 92.00 90 GLU A CA 1
ATOM 669 C C . GLU A 1 90 ? -4.324 4.788 -11.302 1.00 92.00 90 GLU A C 1
ATOM 671 O O . GLU A 1 90 ? -4.752 5.811 -10.777 1.00 92.00 90 GLU A O 1
ATOM 676 N N . LEU A 1 91 ? -4.236 3.632 -10.634 1.00 95.00 91 LEU A N 1
ATOM 677 C CA . LEU A 1 91 ? -4.717 3.458 -9.259 1.00 95.00 91 LEU A CA 1
ATOM 678 C C . LEU A 1 91 ? -3.969 4.365 -8.269 1.00 95.00 91 LEU A C 1
ATOM 680 O O . LEU A 1 91 ? -4.579 4.945 -7.373 1.00 95.00 91 LEU A O 1
ATOM 684 N N . ILE A 1 92 ? -2.650 4.497 -8.432 1.00 95.12 92 ILE A N 1
ATOM 685 C CA . ILE A 1 92 ? -1.816 5.353 -7.579 1.00 95.12 92 ILE A CA 1
ATOM 686 C C . ILE A 1 92 ? -2.106 6.829 -7.868 1.00 95.12 92 ILE A C 1
ATOM 688 O O . ILE A 1 92 ? -2.286 7.604 -6.931 1.00 95.12 92 ILE A O 1
ATOM 692 N N . SER A 1 93 ? -2.241 7.212 -9.140 1.00 95.38 93 SER A N 1
ATOM 693 C CA . SER A 1 93 ? -2.607 8.577 -9.531 1.00 95.38 93 SER A CA 1
ATOM 694 C C . SER A 1 93 ? -4.011 8.970 -9.058 1.00 95.38 93 SER A C 1
ATOM 696 O O . SER A 1 93 ? -4.233 10.125 -8.700 1.00 95.38 93 SER A O 1
ATOM 698 N N . GLU A 1 94 ? -4.970 8.041 -9.029 1.00 96.31 94 GLU A N 1
ATOM 699 C CA . GLU A 1 94 ? -6.288 8.270 -8.423 1.00 96.31 94 GLU A CA 1
ATOM 700 C C . GLU A 1 94 ? -6.175 8.492 -6.911 1.00 96.31 94 GLU A C 1
ATOM 702 O O . GLU A 1 94 ? -6.680 9.499 -6.410 1.00 96.31 94 GLU A O 1
ATOM 707 N N . ALA A 1 95 ? -5.447 7.620 -6.204 1.00 97.00 95 ALA A N 1
ATOM 708 C CA . ALA A 1 95 ? -5.212 7.761 -4.769 1.00 97.00 95 ALA A CA 1
ATOM 709 C C . ALA A 1 95 ? -4.532 9.096 -4.426 1.00 97.00 95 ALA A C 1
ATOM 711 O O . ALA A 1 95 ? -4.920 9.759 -3.469 1.00 97.00 95 ALA A O 1
ATOM 712 N N . ALA A 1 96 ? -3.557 9.527 -5.230 1.00 96.62 96 ALA A N 1
ATOM 713 C CA . ALA A 1 96 ? -2.834 10.783 -5.046 1.00 96.62 96 ALA A CA 1
ATOM 714 C C . ALA A 1 96 ? -3.716 12.034 -5.202 1.00 96.62 96 ALA A C 1
ATOM 716 O O . ALA A 1 96 ? -3.444 13.063 -4.591 1.00 96.62 96 ALA A O 1
ATOM 717 N N . ARG A 1 97 ? -4.786 11.967 -6.006 1.00 96.31 97 ARG A N 1
ATOM 718 C CA . ARG A 1 97 ? -5.690 13.107 -6.253 1.00 96.31 97 ARG A CA 1
ATOM 719 C C . ARG A 1 97 ? -6.754 13.289 -5.174 1.00 96.31 97 ARG A C 1
ATOM 721 O O . ARG A 1 97 ? -7.414 14.328 -5.146 1.00 96.31 97 ARG A O 1
ATOM 728 N N . GLN A 1 98 ? -6.956 12.299 -4.309 1.00 96.12 98 GLN A N 1
ATOM 729 C CA . GLN A 1 98 ? -7.918 12.403 -3.218 1.00 96.12 98 GLN A CA 1
ATOM 730 C C . GLN A 1 98 ? -7.406 13.357 -2.138 1.00 96.12 98 GLN A C 1
ATOM 732 O O . GLN A 1 98 ? -6.243 13.307 -1.755 1.00 96.12 98 GLN A O 1
ATOM 737 N N . THR A 1 99 ? -8.286 14.189 -1.584 1.00 95.88 99 THR A N 1
ATOM 738 C CA . THR A 1 99 ? -7.953 15.043 -0.428 1.00 95.88 99 THR A CA 1
ATOM 739 C C . THR A 1 99 ? -7.820 14.243 0.867 1.00 95.88 99 THR A C 1
ATOM 741 O O . THR A 1 99 ? -7.148 14.674 1.803 1.00 95.88 99 THR A O 1
ATOM 744 N N . HIS A 1 100 ? -8.459 13.076 0.913 1.00 96.12 100 HIS A N 1
ATOM 745 C CA . HIS A 1 100 ? -8.518 12.184 2.057 1.00 96.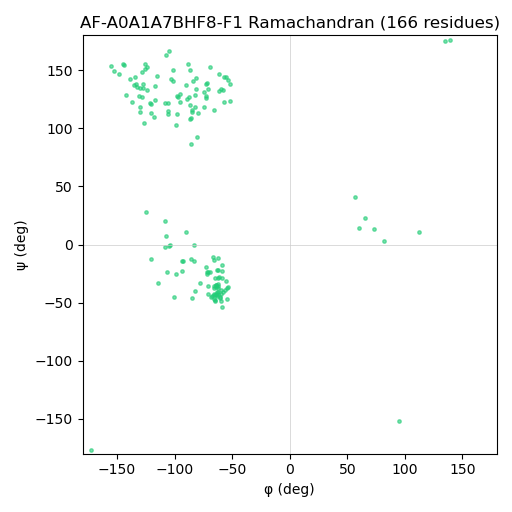12 100 HIS A CA 1
ATOM 746 C C . HIS A 1 100 ? -8.237 10.742 1.630 1.00 96.12 100 HIS A C 1
ATOM 748 O O . HIS A 1 100 ? -8.754 10.281 0.610 1.00 96.12 100 HIS A O 1
ATOM 754 N N .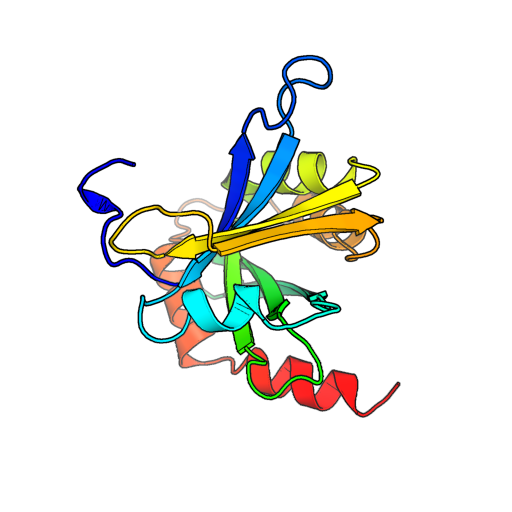 LEU A 1 101 ? -7.449 10.024 2.430 1.00 97.19 101 LEU A N 1
ATOM 755 C CA . LEU A 1 101 ? -7.138 8.613 2.227 1.00 97.19 101 LEU A CA 1
ATOM 756 C C . LEU A 1 101 ? -7.673 7.799 3.406 1.00 97.19 101 LEU A C 1
ATOM 758 O O . LEU A 1 101 ? -7.351 8.062 4.566 1.00 97.19 101 LEU A O 1
ATOM 762 N N . LYS A 1 102 ? -8.499 6.798 3.099 1.00 96.94 102 LYS A N 1
ATOM 763 C CA . LYS A 1 102 ? -9.163 5.957 4.098 1.00 96.94 102 LYS A CA 1
ATOM 764 C C . LYS A 1 102 ? -8.361 4.681 4.336 1.00 96.94 102 LYS A C 1
ATOM 766 O O . LYS A 1 102 ? -8.034 3.979 3.381 1.00 96.94 102 LYS A O 1
ATOM 771 N N . LEU A 1 103 ? -8.095 4.364 5.600 1.00 96.69 103 LEU A N 1
ATOM 772 C CA . LEU A 1 103 ? -7.552 3.080 6.040 1.00 96.69 103 LEU A CA 1
ATOM 773 C C . LEU A 1 103 ? -8.688 2.185 6.533 1.00 96.69 103 LEU A C 1
ATOM 775 O O . LEU A 1 103 ? -9.450 2.567 7.423 1.00 96.69 103 LEU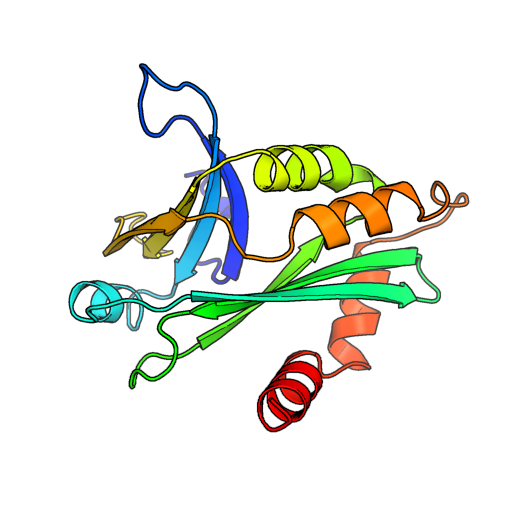 A O 1
ATOM 779 N N . ILE A 1 104 ? -8.753 0.971 5.995 1.00 96.12 104 ILE A N 1
ATOM 780 C CA . ILE A 1 104 ? -9.704 -0.068 6.386 1.00 96.12 104 ILE A CA 1
ATOM 781 C C . ILE A 1 104 ? -8.910 -1.283 6.857 1.00 96.12 104 ILE A C 1
ATOM 783 O O . ILE A 1 104 ? -8.238 -1.935 6.056 1.00 96.12 104 ILE A O 1
ATOM 787 N N . ILE A 1 105 ? -9.001 -1.600 8.148 1.00 95.12 105 ILE A N 1
ATOM 788 C CA . ILE A 1 105 ? -8.384 -2.797 8.728 1.00 95.12 105 ILE A CA 1
ATOM 789 C C . ILE A 1 105 ? -9.440 -3.892 8.816 1.00 95.12 105 ILE A C 1
ATOM 791 O O . ILE A 1 105 ? -10.532 -3.675 9.348 1.00 95.12 105 ILE A O 1
ATOM 795 N N . ILE A 1 106 ? -9.123 -5.061 8.267 1.00 94.50 106 ILE A N 1
ATOM 796 C CA . ILE A 1 106 ? -10.052 -6.179 8.120 1.00 94.50 106 ILE A CA 1
ATOM 797 C C . ILE A 1 106 ? -9.431 -7.441 8.710 1.00 94.50 106 ILE A C 1
ATOM 799 O O . ILE A 1 106 ? -8.292 -7.790 8.405 1.00 94.50 106 ILE A O 1
ATOM 803 N N . ASN A 1 107 ? -10.216 -8.180 9.488 1.00 92.25 107 ASN A N 1
ATOM 804 C CA . ASN A 1 107 ? -9.877 -9.541 9.886 1.00 92.25 107 ASN A CA 1
ATOM 805 C C . ASN A 1 107 ? -9.872 -10.456 8.647 1.00 92.25 107 ASN A C 1
ATOM 807 O O . ASN A 1 107 ? -10.912 -10.672 8.015 1.00 92.25 107 ASN A O 1
ATOM 811 N N . ASN A 1 108 ? -8.710 -11.011 8.303 1.00 90.94 108 ASN A N 1
ATOM 812 C CA . ASN A 1 108 ? -8.499 -11.772 7.069 1.00 90.94 108 ASN A CA 1
ATOM 813 C C . ASN A 1 108 ? -9.285 -13.104 6.996 1.00 90.94 108 ASN A C 1
ATOM 815 O O . ASN A 1 108 ? -9.367 -13.702 5.920 1.00 90.94 108 ASN A O 1
ATOM 819 N N . ARG A 1 109 ? -9.891 -13.570 8.102 1.00 89.06 109 ARG A N 1
ATOM 820 C CA . ARG A 1 109 ? -10.720 -14.789 8.149 1.00 89.06 109 ARG A CA 1
ATOM 821 C C . ARG A 1 109 ? -12.209 -14.493 8.129 1.00 89.06 109 ARG A C 1
ATOM 823 O O . ARG A 1 109 ? -12.954 -15.153 7.410 1.00 89.06 109 ARG A O 1
ATOM 830 N N . THR A 1 110 ? -12.652 -13.524 8.926 1.00 90.06 110 THR A N 1
ATOM 831 C CA . THR A 1 110 ? -14.083 -13.214 9.085 1.00 90.06 110 THR A CA 1
ATOM 832 C C . THR A 1 110 ? -14.564 -12.125 8.133 1.00 90.06 110 THR A C 1
ATOM 834 O O . THR A 1 110 ? -15.767 -11.956 7.962 1.00 90.06 110 THR A O 1
ATOM 837 N N . SER A 1 111 ? -13.641 -11.392 7.498 1.00 89.06 111 SER A N 1
ATOM 838 C CA . SER A 1 111 ? -13.921 -10.171 6.731 1.00 89.06 111 SER A CA 1
ATOM 839 C C . SER A 1 111 ? -14.559 -9.042 7.553 1.00 89.06 111 SER A C 1
ATOM 841 O O . SER A 1 111 ? -15.071 -8.083 6.976 1.00 89.06 111 SER A O 1
ATOM 843 N N . ALA A 1 112 ? -14.542 -9.129 8.887 1.00 91.75 112 ALA A N 1
ATOM 844 C CA . ALA A 1 112 ? -15.029 -8.058 9.744 1.00 91.75 112 ALA A CA 1
ATOM 845 C C . ALA A 1 112 ? -14.068 -6.862 9.703 1.00 91.75 112 ALA A C 1
ATOM 847 O O . ALA A 1 112 ? -12.856 -7.036 9.838 1.00 91.75 112 ALA A O 1
ATOM 848 N N . VAL A 1 113 ? -14.611 -5.653 9.543 1.00 93.56 113 VAL A N 1
ATOM 849 C CA . VAL A 1 113 ? -13.846 -4.405 9.662 1.00 93.56 113 VAL A CA 1
ATOM 850 C C . VAL A 1 113 ? -13.573 -4.151 11.142 1.00 93.56 113 VAL A C 1
ATOM 852 O O . VAL A 1 113 ? -14.511 -4.005 11.925 1.00 93.56 113 VAL A O 1
ATOM 855 N N . THR A 1 114 ? -12.302 -4.109 11.528 1.00 92.81 114 THR A N 1
ATOM 856 C CA . THR A 1 114 ? -11.881 -3.903 12.923 1.00 92.81 114 THR A CA 1
ATOM 857 C C . THR A 1 114 ? -11.482 -2.458 13.206 1.00 92.81 114 THR A C 1
ATOM 859 O O . THR A 1 114 ? -11.614 -1.989 14.337 1.00 92.81 114 THR A O 1
ATOM 862 N N . ALA A 1 115 ? -11.058 -1.717 12.180 1.00 93.38 115 ALA A N 1
ATOM 863 C CA . ALA A 1 115 ? -10.857 -0.277 12.247 1.00 93.38 115 ALA A CA 1
ATOM 864 C C . ALA A 1 115 ? -11.138 0.382 10.893 1.00 93.38 115 ALA A C 1
ATOM 866 O O . ALA A 1 115 ? -10.879 -0.190 9.834 1.00 93.38 115 ALA A O 1
ATOM 867 N N . PHE A 1 116 ? -11.647 1.609 10.951 1.00 95.00 116 PHE A N 1
ATOM 868 C CA . PHE A 1 116 ? -11.851 2.480 9.804 1.00 95.00 116 PHE A CA 1
ATOM 869 C C . PHE A 1 116 ? -11.388 3.880 10.199 1.00 95.00 116 PHE A C 1
ATOM 871 O O . PHE A 1 116 ? -11.869 4.421 11.199 1.00 95.00 116 PHE A O 1
ATOM 878 N N . VAL A 1 117 ? -10.437 4.441 9.457 1.00 95.31 117 VAL A N 1
ATOM 879 C CA . VAL A 1 117 ? -9.841 5.744 9.770 1.00 95.31 117 VAL A CA 1
ATOM 880 C C . VAL A 1 117 ? -9.743 6.584 8.509 1.00 95.31 117 VAL A C 1
ATOM 882 O O . VAL A 1 117 ? -9.373 6.084 7.451 1.00 95.31 117 VAL A O 1
ATOM 885 N N . ASP A 1 118 ? -10.078 7.861 8.641 1.00 95.69 118 ASP A N 1
ATOM 886 C CA . ASP A 1 118 ? -9.999 8.855 7.579 1.00 95.69 118 ASP A CA 1
ATOM 887 C C . ASP A 1 118 ? -8.835 9.813 7.871 1.00 95.69 118 ASP A C 1
ATOM 889 O O . ASP A 1 118 ? -8.796 10.436 8.937 1.00 95.69 118 ASP A O 1
ATOM 893 N N . TYR A 1 119 ? -7.880 9.901 6.945 1.00 96.12 119 TYR A N 1
ATOM 894 C CA . TYR A 1 119 ? -6.713 10.773 7.042 1.00 96.12 119 TYR A CA 1
ATOM 895 C C . TYR A 1 119 ? -6.743 11.840 5.956 1.00 96.12 119 TYR A C 1
ATOM 897 O O . TYR A 1 119 ? -7.077 11.552 4.809 1.00 96.12 119 TYR A O 1
ATOM 905 N N . ALA A 1 120 ? -6.266 13.044 6.282 1.00 96.69 120 ALA A N 1
ATOM 906 C CA . ALA A 1 120 ? -5.823 13.973 5.248 1.00 96.69 120 ALA A CA 1
ATOM 907 C C . ALA A 1 120 ? -4.721 13.301 4.411 1.00 96.69 120 ALA A C 1
ATOM 909 O O . ALA A 1 120 ? -3.797 12.699 4.963 1.00 96.69 120 ALA A O 1
ATOM 910 N N . ASN A 1 121 ? -4.825 13.380 3.087 1.00 95.38 121 ASN A N 1
ATOM 911 C CA . ASN A 1 121 ? -3.898 12.697 2.196 1.00 95.38 121 ASN A CA 1
ATOM 912 C C . ASN A 1 121 ? -2.591 13.489 2.058 1.00 95.38 121 ASN A C 1
ATOM 914 O O . ASN A 1 121 ? -2.480 14.393 1.235 1.00 95.38 121 ASN A O 1
ATOM 918 N N . VAL A 1 122 ? -1.614 13.161 2.901 1.00 94.94 122 VAL A N 1
ATOM 919 C CA . VAL A 1 122 ? -0.279 13.788 2.935 1.00 94.94 122 VAL A CA 1
ATOM 920 C C . VAL A 1 122 ? 0.835 12.744 2.791 1.00 94.94 122 VAL A C 1
ATOM 922 O O . VAL A 1 122 ? 1.933 12.908 3.310 1.00 94.94 122 VAL A O 1
ATOM 925 N N . PHE A 1 123 ? 0.533 11.635 2.112 1.00 94.50 123 PHE A N 1
ATOM 926 C CA . PHE A 1 123 ? 1.366 10.427 2.066 1.00 94.50 123 PHE A CA 1
ATOM 927 C C . PHE A 1 123 ? 2.396 10.397 0.919 1.00 94.50 123 PHE A C 1
ATOM 929 O O . PHE A 1 123 ? 2.964 9.341 0.658 1.00 94.50 123 PHE A O 1
ATOM 936 N N . GLY A 1 124 ? 2.612 11.511 0.208 1.00 92.44 124 GLY A N 1
ATOM 937 C CA . GLY A 1 124 ? 3.577 11.596 -0.904 1.00 92.44 124 GLY A CA 1
ATOM 938 C C . GLY A 1 124 ? 3.220 10.735 -2.126 1.00 92.44 124 GLY A C 1
ATOM 939 O O . GLY A 1 124 ? 4.088 10.343 -2.904 1.00 92.44 124 GLY A O 1
ATOM 940 N N . LEU A 1 125 ? 1.940 10.380 -2.295 1.00 94.88 125 LEU A N 1
ATOM 941 C CA . LEU A 1 125 ? 1.500 9.524 -3.405 1.00 94.88 125 LEU A CA 1
ATOM 942 C C . LEU A 1 125 ? 1.585 10.225 -4.766 1.00 94.88 125 LEU A C 1
ATOM 944 O O . LEU A 1 125 ? 1.677 9.558 -5.793 1.00 94.88 125 LEU A O 1
ATOM 948 N N . ASP A 1 126 ? 1.559 11.554 -4.780 1.00 94.31 126 ASP A N 1
ATOM 949 C CA . ASP A 1 126 ? 1.772 12.394 -5.955 1.00 94.31 126 ASP A CA 1
ATOM 950 C C . ASP A 1 126 ? 3.204 12.277 -6.487 1.00 94.31 126 ASP A C 1
ATOM 952 O O . ASP A 1 126 ? 3.400 12.116 -7.692 1.00 94.31 126 ASP A O 1
ATOM 956 N N . GLU A 1 127 ? 4.195 12.267 -5.596 1.00 92.62 127 GLU A N 1
ATOM 957 C CA . GLU A 1 127 ? 5.597 12.037 -5.952 1.00 92.62 127 GLU A CA 1
ATOM 958 C C . GLU A 1 127 ? 5.798 10.627 -6.519 1.00 92.62 127 GLU A C 1
ATOM 960 O O . GLU A 1 127 ? 6.451 10.456 -7.552 1.00 92.62 127 GLU A O 1
ATOM 965 N N . LEU A 1 128 ? 5.179 9.616 -5.896 1.00 92.44 128 LEU A N 1
ATOM 966 C CA . LEU A 1 128 ? 5.214 8.241 -6.397 1.00 92.44 128 LEU A CA 1
ATOM 967 C C . LEU A 1 128 ? 4.541 8.112 -7.771 1.00 92.44 128 LEU A C 1
ATOM 969 O O . LEU A 1 128 ? 5.091 7.460 -8.660 1.00 92.44 128 LEU A O 1
ATOM 973 N N . ALA A 1 129 ? 3.376 8.736 -7.964 1.00 93.12 129 ALA A N 1
ATOM 974 C CA . ALA A 1 129 ? 2.672 8.751 -9.245 1.00 93.12 129 ALA A CA 1
ATOM 975 C C . ALA A 1 129 ? 3.533 9.392 -10.342 1.00 93.12 129 ALA A C 1
ATOM 977 O O . ALA A 1 129 ? 3.734 8.796 -11.401 1.00 93.12 129 ALA A O 1
ATOM 978 N N . ALA A 1 130 ? 4.113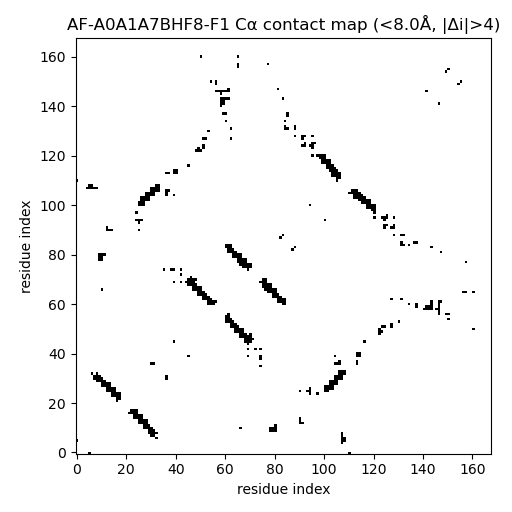 10.562 -10.061 1.00 91.19 130 ALA A N 1
ATOM 979 C CA . ALA A 1 130 ? 5.000 11.256 -10.988 1.00 91.19 130 ALA A CA 1
ATOM 980 C C . ALA A 1 130 ? 6.260 10.440 -11.308 1.00 91.19 130 ALA A C 1
ATOM 982 O O . ALA A 1 130 ? 6.749 10.483 -12.438 1.00 91.19 130 ALA A O 1
ATOM 983 N N . PHE A 1 131 ? 6.791 9.691 -10.336 1.00 87.88 131 PHE A N 1
ATOM 984 C CA . PHE A 1 131 ? 7.915 8.790 -10.567 1.00 87.88 131 PHE A CA 1
ATOM 985 C C . PHE A 1 131 ? 7.524 7.646 -11.505 1.00 87.88 131 PHE A C 1
ATOM 987 O O . PHE A 1 131 ? 8.241 7.378 -12.465 1.00 87.88 131 PHE A O 1
ATOM 994 N N . ILE A 1 132 ? 6.375 7.007 -11.266 1.00 88.62 132 ILE A N 1
ATOM 995 C CA . ILE A 1 132 ? 5.849 5.920 -12.104 1.00 88.62 132 ILE A CA 1
ATOM 996 C C . ILE A 1 132 ? 5.628 6.383 -13.546 1.00 88.62 132 ILE A C 1
ATOM 998 O O . ILE A 1 132 ? 6.009 5.667 -14.467 1.00 88.62 132 ILE A O 1
ATOM 1002 N N . GLU A 1 133 ? 5.074 7.580 -13.752 1.00 86.50 133 GLU A N 1
ATOM 1003 C CA . GLU A 1 133 ? 4.871 8.163 -15.087 1.00 86.50 13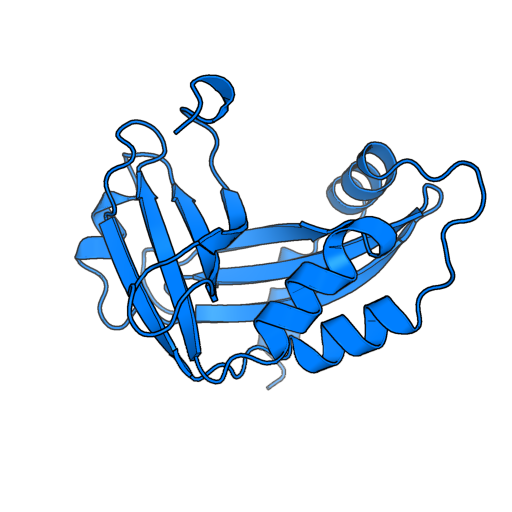3 GLU A CA 1
ATOM 1004 C C . GLU A 1 133 ? 6.187 8.388 -15.852 1.00 86.50 133 GLU A C 1
ATOM 1006 O O . GLU A 1 133 ? 6.202 8.349 -17.082 1.00 86.50 133 GLU A O 1
ATOM 1011 N N . GLN A 1 134 ? 7.291 8.610 -15.135 1.00 84.56 134 GLN A N 1
ATOM 1012 C CA . GLN A 1 134 ? 8.627 8.778 -15.712 1.00 84.56 134 GLN A CA 1
ATOM 1013 C C . GLN A 1 134 ? 9.354 7.451 -15.952 1.00 84.56 134 GLN A C 1
ATOM 1015 O O . GLN A 1 134 ? 10.387 7.443 -16.624 1.00 84.56 134 GLN A O 1
ATOM 1020 N N . MET A 1 135 ? 8.863 6.335 -15.404 1.00 79.62 135 MET A N 1
ATOM 1021 C CA . MET A 1 135 ? 9.455 5.030 -15.677 1.00 79.62 135 MET A CA 1
ATOM 1022 C C . MET A 1 135 ? 9.106 4.618 -17.106 1.00 79.62 135 MET A C 1
ATOM 1024 O O . MET A 1 135 ? 7.936 4.590 -17.488 1.00 79.62 135 MET A O 1
ATOM 1028 N N . ASP A 1 136 ? 10.126 4.289 -17.900 1.00 64.19 136 ASP A N 1
ATOM 1029 C CA . ASP A 1 136 ? 9.929 3.834 -19.274 1.00 64.19 136 ASP A CA 1
ATOM 1030 C C . ASP A 1 136 ? 8.948 2.655 -19.333 1.00 64.19 136 ASP A C 1
ATOM 1032 O O . ASP A 1 136 ? 8.974 1.745 -18.494 1.00 64.19 136 ASP A O 1
ATOM 1036 N N . ALA A 1 137 ? 8.106 2.653 -20.371 1.00 60.25 137 ALA A N 1
ATOM 1037 C CA . ALA A 1 137 ? 7.227 1.531 -20.663 1.00 60.25 137 ALA A CA 1
ATOM 1038 C C . ALA A 1 137 ? 8.050 0.230 -20.706 1.00 60.25 137 ALA A C 1
ATOM 1040 O O . ALA A 1 137 ? 9.155 0.215 -21.262 1.00 60.25 137 ALA A O 1
ATOM 1041 N N . PRO A 1 138 ? 7.538 -0.868 -20.128 1.00 56.31 138 PRO A N 1
ATOM 1042 C CA . PRO A 1 138 ? 8.317 -2.078 -19.960 1.00 56.31 138 PRO A CA 1
ATOM 1043 C C . PRO A 1 138 ? 8.843 -2.575 -21.307 1.00 56.31 138 PRO A C 1
ATOM 1045 O O . PRO A 1 138 ? 8.073 -2.855 -22.229 1.00 56.31 138 PRO A O 1
ATOM 1048 N N . ALA A 1 139 ? 10.166 -2.721 -21.417 1.00 56.19 139 ALA A N 1
ATOM 1049 C CA . ALA A 1 139 ? 10.762 -3.494 -22.497 1.00 56.19 139 ALA A CA 1
ATOM 1050 C C . ALA A 1 139 ? 10.158 -4.910 -22.487 1.00 56.19 139 ALA A C 1
ATOM 1052 O O . ALA A 1 139 ? 9.866 -5.467 -21.425 1.00 56.19 139 ALA A O 1
ATOM 1053 N N . SER A 1 140 ? 9.956 -5.507 -23.663 1.00 56.19 140 SER A N 1
ATOM 1054 C CA . SER A 1 140 ? 9.436 -6.874 -23.775 1.00 56.19 140 SER A CA 1
ATOM 1055 C C . SER A 1 140 ? 10.252 -7.839 -22.901 1.00 56.19 140 SER A C 1
ATOM 1057 O O . SER A 1 140 ? 11.465 -7.929 -23.087 1.00 56.19 140 SER A O 1
ATOM 1059 N N . GLY A 1 141 ? 9.597 -8.562 -21.983 1.00 64.56 141 GLY A N 1
ATOM 1060 C CA . GLY A 1 141 ? 10.246 -9.554 -21.110 1.00 64.56 141 GLY A CA 1
ATOM 1061 C C . GLY A 1 141 ? 10.312 -9.218 -19.614 1.00 64.56 141 GLY A C 1
ATOM 1062 O O . GLY A 1 141 ? 11.011 -9.923 -18.892 1.00 64.56 141 GLY A O 1
ATOM 1063 N N . GLN A 1 142 ? 9.611 -8.185 -19.132 1.00 78.06 142 GLN A N 1
ATOM 1064 C CA . GLN A 1 142 ? 9.486 -7.945 -17.688 1.00 78.06 142 GLN A CA 1
ATOM 1065 C C . GLN A 1 142 ? 8.565 -8.968 -17.006 1.00 78.06 142 GLN A C 1
ATOM 1067 O O . GLN A 1 142 ? 7.488 -9.283 -17.513 1.00 78.06 142 GLN A O 1
ATOM 1072 N N . ASP A 1 143 ? 8.981 -9.437 -15.830 1.00 88.00 143 ASP A N 1
ATOM 1073 C CA . ASP A 1 143 ? 8.223 -10.340 -14.963 1.00 88.00 143 ASP A CA 1
ATOM 1074 C C . ASP A 1 143 ? 8.137 -9.718 -13.567 1.00 88.00 143 ASP A C 1
ATOM 1076 O O . ASP A 1 143 ? 9.106 -9.700 -12.803 1.00 88.00 143 ASP A O 1
ATOM 1080 N N . PHE A 1 144 ? 6.957 -9.184 -13.244 1.00 90.00 144 PHE A N 1
ATOM 1081 C CA . PHE A 1 144 ? 6.724 -8.491 -11.981 1.00 90.00 144 PHE A CA 1
ATOM 1082 C C . PHE A 1 144 ? 6.912 -9.409 -10.770 1.00 90.00 144 PHE A C 1
ATOM 1084 O O . PHE A 1 144 ? 7.421 -8.965 -9.746 1.00 90.00 144 PHE A O 1
ATOM 1091 N N . HIS A 1 145 ? 6.576 -10.696 -10.884 1.00 90.56 145 HIS A N 1
ATOM 1092 C CA . HIS A 1 145 ? 6.752 -11.632 -9.779 1.00 90.56 145 HIS A CA 1
ATOM 1093 C C . HIS A 1 145 ? 8.240 -11.855 -9.480 1.00 90.56 145 HIS A C 1
ATOM 1095 O O . HIS A 1 145 ? 8.654 -11.795 -8.321 1.00 90.56 145 HIS A O 1
ATOM 1101 N N . LEU A 1 146 ? 9.062 -12.038 -10.520 1.00 92.50 146 LEU A N 1
ATOM 1102 C CA . LEU A 1 146 ? 10.516 -12.141 -10.363 1.00 92.50 146 LEU A CA 1
ATOM 1103 C C . LEU A 1 146 ? 11.138 -10.831 -9.867 1.00 92.50 146 LEU A C 1
ATOM 1105 O O . LEU A 1 146 ? 12.053 -10.868 -9.044 1.00 92.50 146 LEU A O 1
ATOM 1109 N N . ALA A 1 147 ? 10.632 -9.684 -10.320 1.00 91.50 147 ALA A N 1
ATOM 1110 C CA . ALA A 1 147 ? 11.091 -8.375 -9.873 1.00 91.50 147 ALA A CA 1
ATOM 1111 C C . ALA A 1 147 ? 10.789 -8.148 -8.381 1.00 91.50 147 ALA A C 1
ATOM 1113 O O . ALA A 1 147 ? 11.689 -7.804 -7.617 1.00 91.50 147 ALA A O 1
ATOM 1114 N N . THR A 1 148 ? 9.563 -8.422 -7.926 1.00 91.88 148 THR A N 1
ATOM 1115 C CA . THR A 1 148 ? 9.198 -8.334 -6.504 1.00 91.88 148 THR A CA 1
ATOM 1116 C C . THR A 1 148 ? 9.996 -9.321 -5.657 1.00 91.88 148 THR A C 1
ATOM 1118 O O . THR A 1 148 ? 10.508 -8.941 -4.607 1.00 91.88 148 THR A O 1
ATOM 1121 N N . ASN A 1 149 ? 10.176 -10.564 -6.117 1.00 92.56 149 ASN A N 1
ATOM 1122 C CA . ASN A 1 149 ? 10.999 -11.538 -5.400 1.00 92.56 149 ASN A CA 1
ATOM 1123 C C . ASN A 1 149 ? 12.462 -11.076 -5.288 1.00 92.56 149 ASN A C 1
ATOM 1125 O O . ASN A 1 149 ? 13.089 -11.261 -4.248 1.00 92.56 149 ASN A O 1
ATOM 1129 N N . HIS A 1 150 ? 13.007 -10.433 -6.326 1.00 91.69 150 HIS A N 1
ATOM 1130 C CA . HIS A 1 150 ? 14.345 -9.845 -6.273 1.00 91.69 150 HIS A CA 1
ATOM 1131 C C . HIS A 1 150 ? 14.445 -8.764 -5.191 1.00 91.69 150 HIS A C 1
ATOM 1133 O O . HIS A 1 150 ? 15.382 -8.804 -4.397 1.00 91.69 150 HIS A O 1
ATOM 1139 N N . VAL A 1 151 ? 13.464 -7.855 -5.115 1.00 91.25 151 VAL A N 1
ATOM 1140 C CA . VAL A 1 151 ? 13.396 -6.832 -4.056 1.00 91.25 151 VAL A CA 1
ATOM 1141 C C . VAL A 1 151 ? 13.348 -7.492 -2.678 1.00 91.25 151 VAL A C 1
ATOM 1143 O O . VAL A 1 151 ? 14.233 -7.243 -1.871 1.00 91.25 151 VAL A O 1
ATOM 1146 N N . LEU A 1 152 ? 12.409 -8.411 -2.446 1.00 89.88 152 LEU A N 1
ATOM 1147 C CA . LEU A 1 152 ? 12.235 -9.094 -1.156 1.00 89.88 1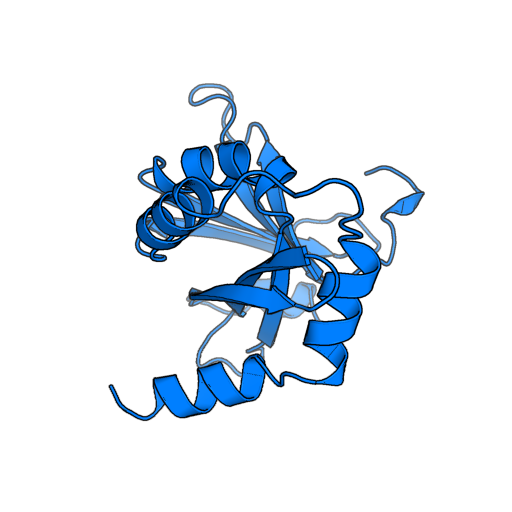52 LEU A CA 1
ATOM 1148 C C . LEU A 1 152 ? 13.474 -9.872 -0.684 1.00 89.88 152 LEU A C 1
ATOM 1150 O O . LEU A 1 152 ? 13.675 -10.058 0.512 1.00 89.88 152 LEU A O 1
ATOM 1154 N N . THR A 1 153 ? 14.294 -10.365 -1.613 1.00 90.31 153 THR A N 1
ATOM 1155 C CA . THR A 1 153 ? 15.471 -11.188 -1.290 1.00 90.31 153 THR A CA 1
ATOM 1156 C C . THR A 1 153 ? 16.768 -10.392 -1.163 1.00 90.31 153 THR A C 1
ATOM 1158 O O . THR A 1 153 ? 17.700 -10.875 -0.522 1.00 90.31 153 THR A O 1
ATOM 1161 N N . HIS A 1 154 ? 16.851 -9.202 -1.765 1.00 88.69 154 HIS A N 1
ATOM 1162 C CA . HIS A 1 154 ? 18.094 -8.422 -1.843 1.00 88.69 154 HIS A CA 1
ATOM 1163 C C . HIS A 1 154 ? 17.999 -7.038 -1.198 1.00 88.69 154 HIS A C 1
ATOM 1165 O O . HIS A 1 154 ? 19.029 -6.390 -1.014 1.00 88.69 154 HIS A O 1
ATOM 1171 N N . ILE A 1 155 ? 16.793 -6.567 -0.878 1.00 84.81 155 ILE A N 1
ATOM 1172 C CA . ILE A 1 155 ? 16.545 -5.213 -0.390 1.00 84.81 155 ILE A CA 1
ATOM 1173 C C . ILE A 1 155 ? 15.689 -5.295 0.870 1.00 84.81 155 ILE A C 1
ATOM 1175 O O . ILE A 1 155 ? 14.523 -5.670 0.823 1.00 84.81 155 ILE A O 1
ATOM 1179 N N . ASP A 1 156 ? 16.268 -4.893 1.997 1.00 84.75 156 ASP A N 1
ATOM 1180 C CA . ASP A 1 156 ? 15.530 -4.727 3.246 1.00 84.75 156 ASP A CA 1
ATOM 1181 C C . ASP A 1 156 ? 14.902 -3.327 3.285 1.00 84.75 156 ASP A C 1
ATOM 1183 O O . ASP A 1 156 ? 15.503 -2.356 3.759 1.00 84.75 156 ASP A O 1
ATOM 1187 N N . LEU A 1 157 ? 13.700 -3.214 2.714 1.00 82.44 157 LEU A N 1
ATOM 1188 C CA . LEU A 1 157 ? 12.976 -1.945 2.631 1.00 82.44 157 LEU A CA 1
ATOM 1189 C C . LEU A 1 157 ? 12.596 -1.412 4.012 1.00 82.44 157 LEU A C 1
ATOM 1191 O O . LEU A 1 157 ? 12.654 -0.205 4.236 1.00 82.44 157 LEU A O 1
ATOM 1195 N N . VAL A 1 158 ? 12.245 -2.292 4.951 1.00 80.62 158 VAL A N 1
ATOM 1196 C CA . VAL A 1 158 ? 11.862 -1.889 6.308 1.00 80.62 158 VAL A CA 1
ATOM 1197 C C . VAL A 1 158 ? 13.050 -1.280 7.045 1.00 80.62 158 VAL A C 1
ATOM 1199 O O . VAL A 1 158 ? 12.894 -0.236 7.680 1.00 80.62 158 VAL A O 1
ATOM 1202 N N . SER A 1 159 ? 14.239 -1.876 6.943 1.00 80.38 159 SER A N 1
ATOM 1203 C CA . SER A 1 159 ? 15.447 -1.284 7.531 1.00 80.38 159 SER A CA 1
ATOM 1204 C C . SER A 1 159 ? 15.792 0.056 6.883 1.00 80.38 159 SER A C 1
ATOM 1206 O O . SER A 1 159 ? 16.046 1.027 7.593 1.00 80.38 159 SER A O 1
ATOM 1208 N N . LEU A 1 160 ? 15.690 0.158 5.553 1.00 77.19 160 LEU A N 1
ATOM 1209 C CA . LEU A 1 160 ? 15.937 1.410 4.829 1.00 77.19 160 LEU A CA 1
ATOM 1210 C C . LEU A 1 160 ? 14.998 2.542 5.279 1.00 77.19 160 LEU A C 1
ATOM 1212 O O . LEU A 1 160 ? 15.419 3.688 5.437 1.00 77.19 160 LEU A O 1
ATOM 1216 N N . VAL A 1 161 ? 13.734 2.210 5.536 1.00 78.56 161 VAL A N 1
ATOM 1217 C CA . VAL A 1 161 ? 12.732 3.137 6.071 1.00 78.56 161 VAL A CA 1
ATOM 1218 C C . VAL A 1 161 ? 13.035 3.538 7.517 1.00 78.56 161 VAL A C 1
ATOM 1220 O O . VAL A 1 161 ? 12.973 4.722 7.852 1.00 78.56 161 VAL A O 1
ATOM 1223 N N . ARG A 1 162 ? 13.391 2.576 8.377 1.00 76.19 162 ARG A N 1
ATOM 1224 C CA . ARG A 1 162 ? 13.703 2.835 9.793 1.00 76.19 162 ARG A CA 1
ATOM 1225 C C . ARG A 1 162 ? 14.921 3.738 9.964 1.00 76.19 162 ARG A C 1
ATOM 1227 O O . ARG A 1 162 ? 14.881 4.642 10.797 1.00 76.19 162 ARG A O 1
ATOM 1234 N N . ASP A 1 163 ? 15.958 3.535 9.160 1.00 73.06 163 ASP A N 1
ATOM 1235 C CA . ASP A 1 163 ? 17.182 4.339 9.215 1.00 73.06 163 ASP A CA 1
ATOM 1236 C C . ASP A 1 163 ? 16.948 5.765 8.682 1.00 73.06 163 ASP A C 1
ATOM 1238 O O . ASP A 1 163 ? 17.467 6.740 9.233 1.00 73.06 163 ASP A O 1
ATOM 1242 N N . GLY A 1 164 ? 16.095 5.912 7.660 1.00 58.78 164 GLY A N 1
ATOM 1243 C CA . GLY A 1 164 ? 15.664 7.215 7.148 1.00 58.78 164 GLY A CA 1
ATOM 1244 C C . GLY A 1 164 ? 14.822 8.015 8.149 1.00 58.78 164 GLY A C 1
ATOM 1245 O O . GLY A 1 164 ? 14.973 9.232 8.245 1.00 58.78 164 GLY A O 1
ATOM 1246 N N . ALA A 1 165 ? 13.987 7.340 8.946 1.00 54.16 165 ALA A N 1
ATOM 1247 C CA . ALA A 1 165 ? 13.118 7.970 9.941 1.00 54.16 165 ALA A CA 1
ATOM 1248 C C . ALA A 1 165 ? 13.858 8.501 11.188 1.00 54.16 165 ALA A C 1
ATOM 1250 O O . ALA A 1 165 ? 13.324 9.362 11.882 1.00 54.16 165 ALA A O 1
ATOM 1251 N N . GLN A 1 166 ? 15.085 8.042 11.479 1.00 40.28 166 GLN A N 1
ATOM 1252 C CA . GLN A 1 166 ? 15.897 8.563 12.597 1.00 40.28 166 GLN A CA 1
ATOM 1253 C C . GLN A 1 166 ? 16.683 9.843 12.264 1.00 40.28 166 GLN A C 1
ATOM 1255 O O . GLN A 1 166 ? 17.389 10.373 13.121 1.00 40.28 166 GLN A O 1
ATOM 1260 N N . SER A 1 167 ? 16.570 10.340 11.032 1.00 35.94 167 SER A N 1
ATOM 1261 C CA . SER A 1 167 ? 17.346 11.481 10.531 1.00 35.94 167 SER A CA 1
ATOM 1262 C C . SER A 1 167 ? 16.530 12.776 10.375 1.00 35.94 167 SER A C 1
ATOM 1264 O O . SER A 1 167 ? 17.053 13.743 9.820 1.00 35.94 167 SER A O 1
ATOM 1266 N N . GLY A 1 168 ? 15.269 12.800 10.830 1.00 33.09 168 GLY A N 1
ATOM 1267 C CA . GLY A 1 168 ? 14.324 13.920 10.682 1.00 33.09 168 GLY A CA 1
ATOM 1268 C C . GLY A 1 168 ? 13.910 14.574 11.992 1.00 33.09 168 GLY A C 1
ATOM 1269 O O . GLY A 1 168 ? 13.803 13.852 13.008 1.00 33.09 168 GLY A O 1
#

Sequence (168 aa):
MPQEQIGVAGCNLVKLTVDSVIGDEVCVMFKEDPDYAEQYASVRPINMFAHTGAVNTPHGAVAFIVWQIAAGSPCEVFVETFFNPAASGELISEAARQTHLKLIIINNRTSAVTAFVDYANVFGLDELAAFIEQMDAPASGQDFHLATNHVLTHIDLVSLVRDGAQSG

Foldseek 3Di:
DPPVQAPDFAWDWDWDPPDPVVHIATAIEGEDAPVQLLVVLVQPPWDKAWDWDKDQDPQGIKTKIWIFISPPDPSTDTGMDIDRLQPCLVSLVRNQPDQKHKYWRAHSHPRDTNDIDIGGPPHCSVVSSVVSVPDDDDDPRHDSVVVVVCCVVPPPVVVVVVVVVVPD

Nearest PDB structures (foldseek):
  4lid-assembly1_B  TM=7.188E-01  e=7.904E-01  Sulfolobus spindle-shaped virus 1
  4mnr-assembly1_A  TM=5.088E-01  e=3.648E-01  Eggerthella lenta DSM 2243
  5mmm-assembly1_w  TM=4.769E-01  e=3.712E+00  Spinacia oleracea
  6ozs-assembly1_A  TM=4.488E-01  e=3.105E+00  Mus musculus

Solvent-accessible surface area (backbone atoms only — not comparable to full-atom values): 9535 Å² total; per-residue (Å²): 130,66,79,91,52,56,68,49,64,50,42,44,81,44,80,46,66,86,44,85,88,82,36,78,40,49,28,41,40,35,25,27,56,64,94,54,26,60,56,51,57,74,50,78,81,67,36,74,49,56,49,70,51,70,47,82,44,100,30,31,58,36,32,39,37,37,35,34,38,31,52,97,45,102,74,50,43,80,42,67,30,80,37,48,42,92,80,39,40,64,61,40,44,53,43,38,70,37,72,54,39,37,41,38,33,24,20,20,74,79,68,46,75,36,38,76,46,82,37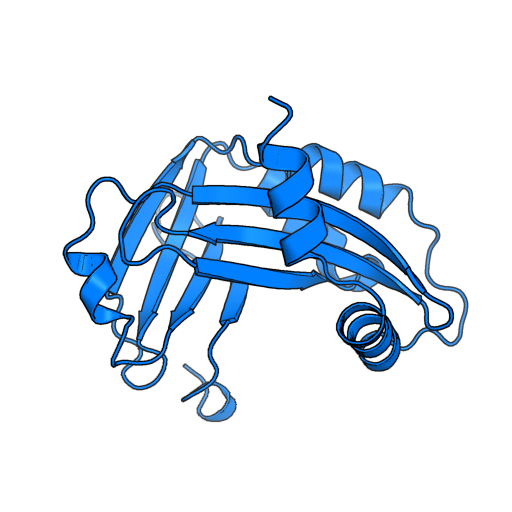,76,54,78,56,59,40,53,61,51,29,56,49,38,74,67,50,76,78,80,63,92,82,58,36,62,69,58,19,50,50,48,42,72,73,74,46,67,62,67,60,57,51,55,60,57,63,75,75,114

Secondary structure (DSSP, 8-state):
--GGGTT--EEEEEEEESSTTT-EEEEEEEEE-HHHHTGGGT-SS--EEEEEEEEEETTEEEEEEEEEESTTSTT-EEEEEEE-HHHHHHHHHHHHH-SEEEEEEEETTT--EEEEEEEES-SSHHHHHHHHHHSPPPPTT--HHHHHHHHHHH--HHHHHHHHHTT-

Radius of gyration: 16.15 Å; Cα contacts (8 Å, |Δi|>4): 308; chains: 1; bounding box: 41×33×45 Å